Protein AF-A0AAJ6XN32-F1 (afdb_monomer_lite)

Sequence (178 aa):
MKPRNLCEAGAIATFSGTTRDTFEGKTVVELRYEAYVPMAIRQMKSVCSSARSSWDIHSIAVVHRLGTVPVGEMSVFIAVSAVHRADALDACKFLIDELKASVPIWKKEVYSNGEVWKENSEFMDRKLELGKTNGSCCRRNVKVETHGTKSCCGAKVKVADGAAAEISTSDAGTEETI

Radius of gyration: 19.19 Å; chains: 1; bounding box: 46×55×49 Å

Organism: Populus euphratica (NCBI:txid75702)

InterPro domains:
  IPR003448 Molybdopterin biosynthesis MoaE [PF02391] (8-101)
  IPR003448 Molybdopterin biosynthesis MoaE [cd00756] (8-118)
  IPR028888 Molybdopterin synthase catalytic subunit, eukaryotes [MF_03052] (1-126)
  IPR036563 Molybdopterin biosynthesis MoaE subunit superfamily [G3DSA:3.90.1170.40] (4-120)
  IPR036563 Molybdopterin biosynthesis MoaE subunit superfamily [SSF54690] (8-123)

Structure (mmCIF, N/CA/C/O backbone):
data_AF-A0AAJ6XN32-F1
#
_entry.id   AF-A0AAJ6XN32-F1
#
loop_
_atom_site.group_PDB
_atom_site.id
_atom_site.type_symbol
_atom_site.label_atom_id
_atom_site.label_alt_id
_atom_site.label_comp_id
_atom_site.label_asym_id
_atom_site.label_entity_id
_atom_site.label_seq_id
_atom_site.pdbx_PDB_ins_code
_atom_site.Cartn_x
_atom_site.Cartn_y
_atom_site.Cartn_z
_atom_site.occupancy
_atom_site.B_iso_or_equiv
_atom_site.auth_seq_id
_atom_site.auth_comp_id
_atom_site.auth_asym_id
_atom_site.auth_atom_id
_atom_site.pdbx_PDB_model_num
ATOM 1 N N . MET A 1 1 ? -7.915 -11.307 -22.415 1.00 44.50 1 MET A N 1
ATOM 2 C CA . MET A 1 1 ? -6.752 -10.871 -21.608 1.00 44.50 1 MET A CA 1
ATOM 3 C C . MET A 1 1 ? -5.555 -11.693 -22.088 1.00 44.50 1 MET A C 1
ATOM 5 O O . MET A 1 1 ? -5.671 -12.909 -22.076 1.00 44.50 1 MET A O 1
ATOM 9 N N . LYS A 1 2 ? -4.491 -11.089 -22.647 1.00 44.44 2 LYS A N 1
ATOM 10 C CA . LYS A 1 2 ? -3.322 -11.855 -23.146 1.00 44.44 2 LYS A CA 1
ATOM 11 C C . LYS A 1 2 ? -2.578 -12.504 -21.962 1.00 44.44 2 LYS A C 1
ATOM 13 O O . LYS A 1 2 ? -2.461 -11.837 -20.931 1.00 44.44 2 LYS A O 1
ATOM 18 N N . PRO A 1 3 ? -2.071 -13.746 -22.088 1.00 48.59 3 PRO A N 1
ATOM 19 C CA . PRO A 1 3 ? -1.221 -14.340 -21.061 1.00 48.59 3 PRO A CA 1
ATOM 20 C C . PRO A 1 3 ? 0.036 -13.478 -20.901 1.00 48.59 3 PRO A C 1
ATOM 22 O O . PRO A 1 3 ? 0.687 -13.125 -21.884 1.00 48.59 3 PRO A O 1
ATOM 25 N N . ARG A 1 4 ? 0.337 -13.067 -19.666 1.00 57.28 4 ARG A N 1
ATOM 26 C CA . ARG A 1 4 ? 1.565 -12.327 -19.357 1.00 57.28 4 ARG A CA 1
ATOM 27 C C . ARG A 1 4 ? 2.695 -13.350 -19.274 1.00 57.28 4 ARG A C 1
ATOM 29 O O . ARG A 1 4 ? 2.687 -14.175 -18.366 1.00 57.28 4 ARG A O 1
ATOM 36 N N . ASN A 1 5 ? 3.618 -13.323 -20.235 1.00 54.78 5 ASN A N 1
ATOM 37 C CA . ASN A 1 5 ? 4.800 -14.184 -20.242 1.00 54.78 5 ASN A CA 1
ATOM 38 C C . ASN A 1 5 ? 5.704 -13.820 -19.056 1.00 54.78 5 ASN A C 1
ATOM 40 O O . ASN A 1 5 ? 6.536 -12.926 -19.145 1.00 54.78 5 ASN A O 1
ATOM 44 N N . LEU A 1 6 ? 5.535 -14.520 -17.933 1.00 58.69 6 LEU A N 1
ATOM 45 C CA . LEU A 1 6 ? 6.408 -14.420 -16.755 1.00 58.69 6 LEU A CA 1
ATOM 46 C C . LEU A 1 6 ? 7.842 -14.897 -17.045 1.00 58.69 6 LEU A C 1
ATOM 48 O O . LEU A 1 6 ? 8.742 -14.617 -16.265 1.00 58.69 6 LEU A O 1
ATOM 52 N N . CYS A 1 7 ? 8.057 -15.587 -18.170 1.00 62.00 7 CYS A N 1
ATOM 53 C CA . CYS A 1 7 ? 9.332 -16.171 -18.587 1.00 62.00 7 CYS A CA 1
ATOM 54 C C . CYS A 1 7 ? 10.457 -15.141 -18.809 1.00 62.00 7 CYS A C 1
ATOM 56 O O . CYS A 1 7 ? 11.617 -15.531 -18.868 1.00 62.00 7 CYS A O 1
ATOM 58 N N . GLU A 1 8 ? 10.125 -13.854 -18.936 1.00 79.25 8 GLU A N 1
ATOM 59 C CA . GLU A 1 8 ? 11.089 -12.756 -19.112 1.00 79.25 8 GLU A CA 1
ATOM 60 C C . GLU A 1 8 ? 11.472 -12.077 -17.780 1.00 79.25 8 GLU A C 1
ATOM 62 O O . GLU A 1 8 ? 12.494 -11.396 -17.699 1.00 79.25 8 GLU A O 1
ATOM 67 N N . ALA A 1 9 ? 10.704 -12.299 -16.705 1.00 83.38 9 ALA A N 1
ATOM 68 C CA . ALA A 1 9 ? 10.978 -11.708 -15.400 1.00 83.38 9 ALA A CA 1
ATOM 69 C C . ALA A 1 9 ? 11.995 -12.553 -14.613 1.00 83.38 9 ALA A C 1
ATOM 71 O O . ALA A 1 9 ? 11.679 -13.632 -14.114 1.00 83.38 9 ALA A O 1
ATOM 72 N N . GLY A 1 10 ? 13.220 -12.042 -14.467 1.00 89.56 10 GLY A N 1
ATOM 73 C CA . GLY A 1 10 ? 14.293 -12.673 -13.692 1.00 89.56 10 GLY A CA 1
ATOM 74 C C . GLY A 1 10 ? 14.249 -12.388 -12.187 1.00 89.56 10 GLY A C 1
ATOM 75 O O . GLY A 1 10 ? 15.036 -12.962 -11.433 1.00 89.56 10 GLY A O 1
ATOM 76 N N . ALA A 1 11 ? 13.362 -11.500 -11.730 1.00 93.25 11 ALA A N 1
ATOM 77 C CA . ALA A 1 11 ? 13.214 -11.155 -10.323 1.00 93.25 11 ALA A CA 1
ATOM 78 C C . ALA A 1 11 ? 11.765 -10.836 -9.945 1.00 93.25 11 ALA A C 1
ATOM 80 O O . ALA A 1 11 ? 11.032 -10.196 -10.702 1.00 93.25 11 ALA A O 1
ATOM 81 N N . ILE A 1 12 ? 11.385 -11.234 -8.729 1.00 95.88 12 ILE A N 1
ATOM 82 C CA . ILE A 1 12 ? 10.127 -10.855 -8.086 1.00 95.88 12 ILE A CA 1
ATOM 83 C C . ILE A 1 12 ? 10.454 -10.301 -6.700 1.00 95.88 12 ILE A C 1
ATOM 85 O O . ILE A 1 12 ? 11.171 -10.939 -5.931 1.00 95.88 12 ILE A O 1
ATOM 89 N N . ALA A 1 13 ? 9.927 -9.122 -6.391 1.00 97.31 13 ALA A N 1
ATOM 90 C CA . ALA A 1 13 ? 9.964 -8.531 -5.062 1.00 97.31 13 ALA A CA 1
ATOM 91 C C . ALA A 1 13 ? 8.541 -8.442 -4.516 1.00 97.31 13 ALA A C 1
ATOM 93 O O . ALA A 1 13 ? 7.621 -8.036 -5.230 1.00 97.31 13 ALA A O 1
ATOM 94 N N . THR A 1 14 ? 8.367 -8.823 -3.254 1.00 97.69 14 THR A N 1
ATOM 95 C CA . THR A 1 14 ? 7.073 -8.778 -2.576 1.00 97.69 14 THR A CA 1
ATOM 96 C C . THR A 1 14 ? 7.170 -8.015 -1.268 1.00 97.69 14 THR A C 1
ATOM 98 O O . THR A 1 14 ? 8.138 -8.177 -0.526 1.00 97.69 14 THR A O 1
ATOM 101 N N . PHE A 1 15 ? 6.130 -7.253 -0.956 1.00 98.06 15 PHE A N 1
ATOM 102 C CA . PHE A 1 15 ? 5.935 -6.617 0.337 1.00 98.06 15 PHE A CA 1
ATOM 103 C C . PHE A 1 15 ? 4.614 -7.086 0.943 1.00 98.06 15 PHE A C 1
ATOM 105 O O . PHE A 1 15 ? 3.587 -7.110 0.266 1.00 98.06 15 PHE A O 1
ATOM 112 N N . SER A 1 16 ? 4.656 -7.428 2.227 1.00 97.31 16 SER A N 1
ATOM 113 C CA . SER A 1 16 ? 3.502 -7.815 3.030 1.00 97.31 16 SER A CA 1
ATOM 114 C C . SER A 1 16 ? 3.453 -6.943 4.279 1.00 97.31 16 SER A C 1
ATOM 116 O O . SER A 1 16 ? 4.384 -6.961 5.086 1.00 97.31 16 SER A O 1
ATOM 118 N N . GLY A 1 17 ? 2.378 -6.173 4.433 1.00 95.88 17 GLY A N 1
ATOM 119 C CA . GLY A 1 17 ? 2.110 -5.410 5.646 1.00 95.88 17 GLY A CA 1
ATOM 120 C C . GLY A 1 17 ? 1.239 -6.223 6.593 1.00 95.88 17 GLY A C 1
ATOM 121 O O . GLY A 1 17 ? 0.037 -6.322 6.373 1.00 95.88 17 GLY A O 1
ATOM 122 N N . THR A 1 18 ? 1.838 -6.790 7.636 1.00 95.19 18 THR A N 1
ATOM 123 C CA . THR A 1 18 ? 1.131 -7.592 8.645 1.00 95.19 18 THR A CA 1
ATOM 124 C C . THR A 1 18 ? 0.751 -6.750 9.861 1.00 95.19 18 THR A C 1
ATOM 126 O O . THR A 1 18 ? 1.551 -5.943 10.349 1.00 95.19 18 THR A O 1
ATOM 129 N N . THR A 1 19 ? -0.461 -6.951 10.376 1.00 93.38 19 THR A N 1
ATOM 130 C CA . THR A 1 19 ? -0.930 -6.316 11.610 1.00 93.38 19 THR A CA 1
ATOM 131 C C . THR A 1 19 ? -0.128 -6.819 12.805 1.00 93.38 19 THR A C 1
ATOM 133 O O . THR A 1 19 ? -0.047 -8.021 13.057 1.00 93.38 19 THR A O 1
ATOM 136 N N . ARG A 1 20 ? 0.444 -5.888 13.570 1.00 92.62 20 ARG A N 1
ATOM 137 C CA . ARG A 1 20 ? 1.190 -6.181 14.800 1.00 92.62 20 ARG A CA 1
ATOM 138 C C . ARG A 1 20 ? 0.279 -6.081 16.019 1.00 92.62 20 ARG A C 1
ATOM 140 O O . ARG A 1 20 ? -0.677 -5.314 16.017 1.00 92.62 20 ARG A O 1
ATOM 147 N N . ASP A 1 21 ? 0.632 -6.815 17.064 1.00 90.44 21 ASP A N 1
ATOM 148 C CA . ASP A 1 21 ? -0.069 -6.861 18.353 1.00 90.44 21 ASP A CA 1
ATOM 149 C C . ASP A 1 21 ? 0.183 -5.635 19.248 1.00 90.44 21 ASP A C 1
ATOM 151 O O . ASP A 1 21 ? -0.457 -5.468 20.285 1.00 90.44 21 ASP A O 1
ATOM 155 N N . THR A 1 22 ? 1.127 -4.771 18.870 1.00 88.44 22 THR A N 1
ATOM 156 C CA . THR A 1 22 ? 1.619 -3.681 19.713 1.00 88.44 22 THR A CA 1
ATOM 157 C C . THR A 1 22 ? 1.826 -2.387 18.930 1.00 88.44 22 THR A C 1
ATOM 159 O O . THR A 1 22 ? 2.479 -2.347 17.880 1.00 88.44 22 THR A O 1
ATOM 162 N N . PHE A 1 23 ? 1.310 -1.287 19.483 1.00 85.75 23 PHE A N 1
ATOM 163 C CA . PHE A 1 23 ? 1.521 0.066 18.971 1.00 85.75 23 PHE A CA 1
ATOM 164 C C . PHE A 1 23 ? 1.659 1.060 20.132 1.00 85.75 23 PHE A C 1
ATOM 166 O O . PHE A 1 23 ? 0.807 1.094 21.013 1.00 85.75 23 PHE A O 1
ATOM 173 N N . GLU A 1 24 ? 2.751 1.837 20.171 1.00 84.31 24 GLU A N 1
ATOM 174 C CA . GLU A 1 24 ? 3.034 2.829 21.237 1.00 84.31 24 GLU A CA 1
ATOM 175 C C . GLU A 1 24 ? 2.864 2.278 22.675 1.00 84.31 24 GLU A C 1
ATOM 177 O O . GLU A 1 24 ? 2.402 2.969 23.580 1.00 84.31 24 GLU A O 1
ATOM 182 N N . GLY A 1 25 ? 3.218 1.004 22.891 1.00 83.38 25 GLY A N 1
ATOM 183 C CA . GLY A 1 25 ? 3.108 0.334 24.195 1.00 83.38 25 GLY A CA 1
ATOM 184 C C . GLY A 1 25 ? 1.702 -0.159 24.562 1.00 83.38 25 GLY A C 1
ATOM 185 O O . GLY A 1 25 ? 1.515 -0.677 25.660 1.00 83.38 25 GLY A O 1
ATOM 186 N N . LYS A 1 26 ? 0.718 -0.032 23.665 1.00 85.75 26 LYS A N 1
ATOM 187 C CA . LYS A 1 26 ? -0.646 -0.549 23.835 1.00 85.75 26 LYS A CA 1
ATOM 188 C C . LYS A 1 26 ? -0.851 -1.834 23.034 1.00 85.75 26 LYS A C 1
ATOM 190 O O . LYS A 1 26 ? -0.335 -1.961 21.922 1.00 85.75 26 LYS A O 1
ATOM 195 N N . THR A 1 27 ? -1.638 -2.756 23.585 1.00 89.94 27 THR A N 1
ATOM 196 C CA . THR A 1 27 ? -2.019 -4.014 22.926 1.00 89.94 27 THR A CA 1
ATOM 197 C C . THR A 1 27 ? -3.153 -3.781 21.935 1.00 89.94 27 THR A C 1
ATOM 199 O O . THR A 1 27 ? -4.266 -3.430 22.332 1.00 89.94 27 THR A O 1
ATOM 202 N N . VAL A 1 28 ? -2.862 -3.982 20.653 1.00 90.75 28 VAL A N 1
ATOM 203 C CA . VAL A 1 28 ? -3.820 -3.893 19.547 1.00 90.75 28 VAL A CA 1
ATOM 204 C C . VAL A 1 28 ? -4.514 -5.244 19.396 1.00 90.75 28 VAL A C 1
ATOM 206 O O . VAL A 1 28 ? -3.858 -6.281 19.414 1.00 90.75 28 VAL A O 1
ATOM 209 N N . VAL A 1 29 ? -5.838 -5.231 19.256 1.00 91.31 29 VAL A N 1
ATOM 210 C CA . VAL A 1 29 ? -6.658 -6.435 19.041 1.00 91.31 29 VAL A CA 1
ATOM 211 C C . VAL A 1 29 ? -6.871 -6.677 17.548 1.00 91.31 29 VAL A C 1
ATOM 213 O O . VAL A 1 29 ? -6.721 -7.795 17.063 1.00 91.31 29 VAL A O 1
ATOM 216 N N . GLU A 1 30 ? -7.198 -5.616 16.813 1.00 92.12 30 GLU A N 1
ATOM 217 C CA . GLU A 1 30 ? -7.429 -5.648 15.370 1.00 92.12 30 GLU A CA 1
ATOM 218 C C . GLU A 1 30 ? -7.201 -4.261 14.758 1.00 92.12 30 GLU A C 1
ATOM 220 O O . GLU A 1 30 ? -7.232 -3.232 15.446 1.00 92.12 30 GLU A O 1
ATOM 225 N N . LEU A 1 31 ? -6.999 -4.232 13.442 1.00 95.12 31 LEU A N 1
ATOM 226 C CA . LEU A 1 31 ? -7.071 -3.011 12.646 1.00 95.12 31 LEU A CA 1
ATOM 227 C C . LEU A 1 31 ? -8.348 -3.026 11.819 1.00 95.12 31 LEU A C 1
ATOM 229 O O . LEU A 1 31 ? -8.731 -4.064 11.289 1.00 95.12 31 LEU A O 1
ATOM 233 N N . ARG A 1 32 ? -8.988 -1.868 11.663 1.00 95.19 32 ARG A N 1
ATOM 234 C CA . ARG A 1 32 ? -10.083 -1.691 10.706 1.00 95.19 32 ARG A CA 1
ATOM 235 C C . ARG A 1 32 ? -9.686 -0.711 9.626 1.00 95.19 32 ARG A C 1
ATOM 237 O O . ARG A 1 32 ? -9.170 0.363 9.931 1.00 95.19 32 ARG A O 1
ATOM 244 N N . TYR A 1 33 ? -9.937 -1.081 8.380 1.00 96.25 33 TYR A N 1
ATOM 245 C CA . TYR A 1 33 ? -9.611 -0.273 7.218 1.00 96.25 33 TYR A CA 1
ATOM 246 C C . TYR A 1 33 ? -10.873 0.163 6.491 1.00 96.25 33 TYR A C 1
ATOM 248 O O . TYR A 1 33 ? -11.716 -0.655 6.132 1.00 96.25 33 TYR A O 1
ATOM 256 N N . GLU A 1 34 ? -10.972 1.459 6.230 1.00 94.75 34 GLU A N 1
ATOM 257 C CA . GLU A 1 34 ? -12.038 2.043 5.425 1.00 94.75 34 GLU A CA 1
ATOM 258 C C . GLU A 1 34 ? -11.427 2.827 4.269 1.00 94.75 34 GLU A C 1
ATOM 260 O O . GLU A 1 34 ? -10.348 3.410 4.393 1.00 94.75 34 GLU A O 1
ATOM 265 N N . ALA A 1 35 ? -12.108 2.845 3.126 1.00 94.50 35 ALA A N 1
ATOM 266 C CA . ALA A 1 35 ? -11.628 3.554 1.951 1.00 94.50 35 ALA A CA 1
ATOM 267 C C . ALA A 1 35 ? -12.778 4.091 1.109 1.00 94.50 35 ALA A C 1
ATOM 269 O O . ALA A 1 35 ? -13.827 3.461 0.964 1.00 94.50 35 ALA A O 1
ATOM 270 N N . TYR A 1 36 ? -12.532 5.220 0.444 1.00 92.50 36 TYR A N 1
ATOM 271 C CA . TYR A 1 36 ? -13.382 5.635 -0.664 1.00 92.50 36 TYR A CA 1
ATOM 2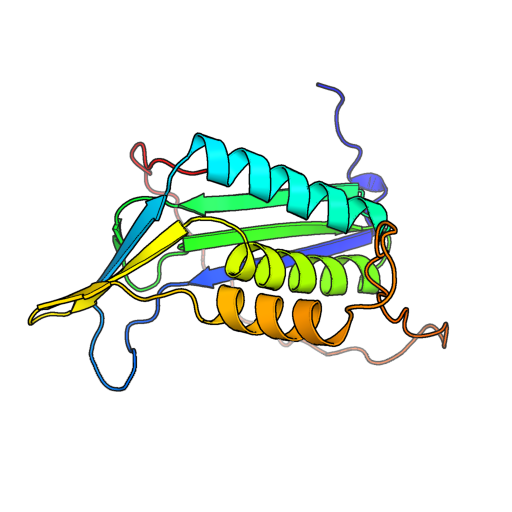72 C C . TYR A 1 36 ? -12.973 4.863 -1.925 1.00 92.50 36 TYR A C 1
ATOM 274 O O . TYR A 1 36 ? -12.148 5.323 -2.722 1.00 92.50 36 TYR A O 1
ATOM 282 N N . VAL A 1 37 ? -13.541 3.663 -2.079 1.00 93.31 37 VAL A N 1
ATOM 283 C CA . VAL A 1 37 ? -13.108 2.625 -3.033 1.00 93.31 37 VAL A CA 1
ATOM 284 C C . VAL A 1 37 ? -12.860 3.138 -4.463 1.00 93.31 37 VAL A C 1
ATOM 286 O O . VAL A 1 37 ? -11.768 2.901 -4.988 1.00 93.31 37 VAL A O 1
ATOM 289 N N . PRO A 1 38 ? -13.769 3.898 -5.112 1.00 94.12 38 PRO A N 1
ATOM 290 C CA . PRO A 1 38 ? -13.537 4.369 -6.480 1.00 94.12 38 PRO A CA 1
ATOM 291 C C . PRO A 1 38 ? -12.298 5.267 -6.612 1.00 94.12 38 PRO A C 1
ATOM 293 O O . PRO A 1 38 ? -11.565 5.189 -7.603 1.00 94.12 38 PRO A O 1
ATOM 296 N N . MET A 1 39 ? -12.043 6.116 -5.610 1.00 93.56 39 MET A N 1
ATOM 297 C CA . MET A 1 39 ? -10.875 6.996 -5.596 1.00 93.56 39 MET A CA 1
ATOM 298 C C . MET A 1 39 ? -9.599 6.226 -5.260 1.00 93.56 39 MET A C 1
ATOM 300 O O . MET A 1 39 ? -8.579 6.460 -5.911 1.00 93.56 39 MET A O 1
ATOM 304 N N . ALA A 1 40 ? -9.670 5.280 -4.319 1.00 94.00 40 ALA A N 1
ATOM 305 C CA . ALA A 1 40 ? -8.551 4.414 -3.963 1.00 94.00 40 ALA A CA 1
ATOM 306 C C . ALA A 1 40 ? -8.046 3.628 -5.183 1.00 94.00 40 ALA A C 1
ATOM 308 O O . ALA A 1 40 ? -6.876 3.743 -5.545 1.00 94.00 40 ALA A O 1
ATOM 309 N N . ILE A 1 41 ? -8.945 2.962 -5.918 1.00 95.19 41 ILE A N 1
ATOM 310 C CA . ILE A 1 41 ? -8.603 2.223 -7.146 1.00 95.19 41 ILE A CA 1
ATOM 311 C C . ILE A 1 41 ? -7.966 3.147 -8.192 1.00 95.19 41 ILE A C 1
ATOM 313 O O . ILE A 1 41 ? -6.980 2.785 -8.841 1.00 95.19 41 ILE A O 1
ATOM 317 N N . ARG A 1 42 ? -8.516 4.355 -8.387 1.00 94.56 42 ARG A N 1
ATOM 318 C CA . ARG A 1 42 ? -7.970 5.322 -9.354 1.00 94.56 42 ARG A CA 1
ATOM 319 C C . ARG A 1 42 ? -6.544 5.730 -8.990 1.00 94.56 42 ARG A C 1
ATOM 321 O O . ARG A 1 42 ? -5.692 5.812 -9.875 1.00 94.56 42 ARG A O 1
ATOM 328 N N . GLN A 1 43 ? -6.281 5.984 -7.714 1.00 94.81 43 GLN A N 1
ATOM 329 C CA . GLN A 1 43 ? -4.958 6.393 -7.261 1.00 94.81 43 GLN A CA 1
ATOM 330 C C . GLN A 1 43 ? -3.960 5.235 -7.244 1.00 94.81 43 GLN A C 1
ATOM 332 O O . GLN A 1 43 ? -2.856 5.418 -7.745 1.00 94.81 43 GLN A O 1
ATOM 337 N N . MET A 1 44 ? -4.353 4.030 -6.823 1.00 94.94 44 MET A N 1
ATOM 338 C CA . MET A 1 44 ? -3.512 2.829 -6.931 1.00 94.94 44 MET A CA 1
ATOM 339 C C . MET A 1 44 ? -3.079 2.578 -8.381 1.00 94.94 44 MET A C 1
ATOM 341 O O . MET A 1 44 ? -1.901 2.338 -8.649 1.00 94.94 44 MET A O 1
ATOM 345 N N . LYS A 1 45 ? -4.000 2.723 -9.347 1.00 95.81 45 LYS A N 1
ATOM 346 C CA . LYS A 1 45 ? -3.673 2.656 -10.783 1.00 95.81 45 LYS A CA 1
ATOM 347 C C . LYS A 1 45 ? -2.688 3.745 -11.209 1.00 95.81 45 LYS A C 1
ATOM 349 O O . LYS A 1 45 ? -1.783 3.467 -11.997 1.00 95.81 45 LYS A O 1
ATOM 354 N N . SER A 1 46 ? -2.850 4.966 -10.701 1.00 95.38 46 SER A N 1
ATOM 355 C CA . SER A 1 46 ? -1.925 6.071 -10.974 1.00 95.38 46 SER A CA 1
ATOM 356 C C . SER A 1 46 ? -0.523 5.774 -10.440 1.00 95.38 46 SER A C 1
ATOM 358 O O . SER A 1 46 ? 0.444 5.924 -11.177 1.00 95.38 46 SER A O 1
ATOM 360 N N . VAL A 1 47 ? -0.414 5.291 -9.201 1.00 95.19 47 VAL A N 1
ATOM 361 C CA . VAL A 1 47 ? 0.856 4.914 -8.561 1.00 95.19 47 VAL A CA 1
ATOM 362 C C . VAL A 1 47 ? 1.540 3.777 -9.329 1.00 95.19 47 VAL A C 1
ATOM 364 O O . VAL A 1 47 ? 2.719 3.878 -9.667 1.00 95.19 47 VAL A O 1
ATOM 367 N N . CYS A 1 48 ? 0.786 2.747 -9.728 1.00 95.25 48 CYS A N 1
ATOM 368 C CA . CYS A 1 48 ? 1.298 1.673 -10.585 1.00 95.25 48 CYS A CA 1
ATOM 369 C C . CYS A 1 48 ? 1.789 2.187 -11.946 1.00 95.25 48 CYS A C 1
ATOM 371 O O . CYS A 1 48 ? 2.777 1.684 -12.479 1.00 95.25 48 CYS A O 1
ATOM 373 N N . SER A 1 49 ? 1.104 3.176 -12.525 1.00 95.25 49 SER A N 1
ATOM 374 C CA . SER A 1 49 ? 1.502 3.779 -13.803 1.00 95.25 49 SER A CA 1
ATOM 375 C C . SER A 1 49 ? 2.795 4.587 -13.665 1.00 95.25 49 SER A C 1
ATOM 377 O O . SER A 1 49 ? 3.662 4.499 -14.534 1.00 95.25 49 SER A O 1
ATOM 379 N N . SER A 1 50 ? 2.959 5.315 -12.556 1.00 94.44 50 SER A N 1
ATOM 380 C CA . SER A 1 50 ? 4.208 6.009 -12.228 1.00 94.44 50 SER A CA 1
ATOM 381 C C . SER A 1 50 ? 5.366 5.025 -12.084 1.00 94.44 50 SER A C 1
ATOM 383 O O . SER A 1 50 ? 6.399 5.223 -12.713 1.00 94.44 50 SER A O 1
ATOM 385 N N . ALA A 1 51 ? 5.172 3.915 -11.362 1.00 94.69 51 ALA A N 1
ATOM 386 C CA . ALA A 1 51 ? 6.199 2.883 -11.225 1.00 94.69 51 ALA A CA 1
ATOM 387 C C . ALA A 1 51 ? 6.617 2.303 -12.588 1.00 94.69 51 ALA A C 1
ATOM 389 O O . ALA A 1 51 ? 7.799 2.245 -12.911 1.00 94.69 51 ALA A O 1
ATOM 390 N N . ARG A 1 52 ? 5.652 1.969 -13.452 1.00 94.44 52 ARG A N 1
ATOM 391 C CA . ARG A 1 52 ? 5.940 1.483 -14.816 1.00 94.44 52 ARG A CA 1
ATOM 392 C C . ARG A 1 52 ? 6.663 2.494 -15.703 1.00 94.44 52 ARG A C 1
ATOM 394 O O . ARG A 1 52 ? 7.255 2.098 -16.696 1.00 94.44 52 ARG A O 1
ATOM 401 N N . SER A 1 53 ? 6.572 3.783 -15.388 1.00 94.12 53 SER A N 1
ATOM 402 C CA . SER A 1 53 ? 7.263 4.836 -16.139 1.00 94.12 53 SER A CA 1
ATOM 403 C C . SER A 1 53 ? 8.703 5.045 -15.662 1.00 94.12 53 SER A C 1
ATOM 405 O O . SER A 1 53 ? 9.491 5.663 -16.373 1.00 94.12 53 SER A O 1
ATOM 407 N N . SER A 1 54 ? 9.034 4.561 -14.464 1.00 93.75 54 SER A N 1
ATOM 408 C CA . SER A 1 54 ? 10.323 4.777 -13.805 1.00 93.75 54 SER A CA 1
ATOM 409 C C . SER A 1 54 ? 11.235 3.548 -13.824 1.00 93.75 54 SER A C 1
ATOM 411 O O . SER A 1 54 ? 12.449 3.722 -13.803 1.00 93.75 54 SER A O 1
ATOM 413 N N . TRP A 1 55 ? 10.676 2.335 -13.894 1.00 95.12 55 TRP A N 1
ATOM 414 C CA . TRP A 1 55 ? 11.422 1.071 -13.870 1.00 95.12 55 TRP A CA 1
ATOM 415 C C . TRP A 1 55 ? 10.932 0.094 -14.944 1.00 95.12 55 TRP A C 1
ATOM 417 O O . TRP A 1 55 ? 9.763 0.130 -15.342 1.00 95.12 55 TRP A O 1
ATOM 427 N N . ASP A 1 56 ? 11.805 -0.827 -15.361 1.00 90.69 56 ASP A N 1
ATOM 428 C CA . ASP A 1 56 ? 11.474 -1.886 -16.322 1.00 90.69 56 ASP A CA 1
ATOM 429 C C . ASP A 1 56 ? 10.711 -3.042 -15.648 1.00 90.69 56 ASP A C 1
ATOM 431 O O . ASP A 1 56 ? 11.267 -4.052 -15.209 1.00 90.69 56 ASP A O 1
ATOM 435 N N . ILE A 1 57 ? 9.401 -2.844 -15.492 1.00 92.56 57 ILE A N 1
ATOM 436 C CA . ILE A 1 57 ? 8.513 -3.746 -14.757 1.00 92.56 57 ILE A CA 1
ATOM 437 C C . ILE A 1 57 ? 7.615 -4.529 -15.718 1.00 92.56 57 ILE A C 1
ATOM 439 O O . ILE A 1 57 ? 6.759 -3.959 -16.403 1.00 92.56 57 ILE A O 1
ATOM 443 N N . HIS A 1 58 ? 7.669 -5.859 -15.642 1.00 92.31 58 HIS A N 1
ATOM 444 C CA . HIS A 1 58 ? 6.736 -6.734 -16.350 1.00 92.31 58 HIS A CA 1
ATOM 445 C C . HIS A 1 58 ? 5.330 -6.647 -15.745 1.00 92.31 58 HIS A C 1
ATOM 447 O O . HIS A 1 58 ? 4.363 -6.209 -16.383 1.00 92.31 58 HIS A O 1
ATOM 453 N N . SER A 1 59 ? 5.190 -7.041 -14.478 1.00 93.50 59 SER A N 1
ATOM 454 C CA . SER A 1 59 ? 3.896 -7.100 -13.790 1.00 93.50 59 SER A CA 1
ATOM 455 C C . SER A 1 59 ? 3.955 -6.506 -12.393 1.00 93.50 59 SER A C 1
ATOM 457 O O . SER A 1 59 ? 4.944 -6.662 -11.684 1.00 93.50 59 SER A O 1
ATOM 459 N N . ILE A 1 60 ? 2.848 -5.866 -12.018 1.00 95.50 60 ILE A N 1
ATOM 460 C CA . ILE A 1 60 ? 2.585 -5.322 -10.688 1.00 95.50 60 ILE A CA 1
ATOM 461 C C . ILE A 1 60 ? 1.246 -5.896 -10.232 1.00 95.50 60 ILE A C 1
ATOM 463 O O . ILE A 1 60 ? 0.287 -5.889 -11.014 1.00 95.50 60 ILE A O 1
ATOM 467 N N . ALA A 1 61 ? 1.191 -6.357 -8.990 1.00 96.19 61 ALA A N 1
ATOM 468 C CA . ALA A 1 61 ? -0.032 -6.597 -8.243 1.00 96.19 61 ALA A CA 1
ATOM 469 C C . ALA A 1 61 ? 0.036 -5.784 -6.947 1.00 96.19 61 ALA A C 1
ATOM 471 O O . ALA A 1 61 ? 1.052 -5.803 -6.258 1.00 96.19 61 ALA A O 1
ATOM 472 N N . VAL A 1 62 ? -1.030 -5.052 -6.648 1.00 96.44 62 VAL A N 1
ATOM 473 C CA . VAL A 1 62 ? -1.203 -4.302 -5.403 1.00 96.44 62 VAL A CA 1
ATOM 474 C C . VAL A 1 62 ? -2.592 -4.642 -4.913 1.00 96.44 62 VAL A C 1
ATOM 476 O O . VAL A 1 62 ? -3.537 -4.564 -5.695 1.00 96.44 62 VAL A O 1
ATOM 479 N N . VAL A 1 63 ? -2.676 -5.047 -3.656 1.00 96.12 63 VAL A N 1
ATOM 480 C CA . VAL A 1 63 ? -3.904 -5.505 -3.027 1.00 96.12 63 VAL A CA 1
ATOM 481 C C . VAL A 1 63 ? -3.961 -4.921 -1.623 1.00 96.12 63 VAL A C 1
ATOM 483 O O . VAL A 1 63 ? -2.961 -4.967 -0.900 1.00 96.12 63 VAL A O 1
ATOM 486 N N . HIS A 1 64 ? -5.108 -4.377 -1.231 1.00 95.75 64 HIS A N 1
ATOM 487 C CA . HIS A 1 64 ? -5.328 -3.904 0.134 1.00 95.75 64 HIS A CA 1
ATOM 488 C C . HIS A 1 64 ? -6.684 -4.383 0.658 1.00 95.75 64 HIS A C 1
ATOM 490 O O . HIS A 1 64 ? -7.712 -4.183 0.015 1.00 95.75 64 HIS A O 1
ATOM 496 N N . ARG A 1 65 ? -6.699 -5.006 1.839 1.00 95.56 65 ARG A N 1
ATOM 497 C CA . ARG A 1 65 ? -7.937 -5.435 2.507 1.00 95.56 65 ARG A CA 1
ATOM 498 C C . ARG A 1 65 ? -8.663 -4.243 3.113 1.00 95.56 65 ARG A C 1
ATOM 500 O O . ARG A 1 65 ? -8.025 -3.326 3.635 1.00 95.56 65 ARG A O 1
ATOM 507 N N . LEU A 1 66 ? -9.985 -4.269 3.059 1.00 94.94 66 LEU A N 1
ATOM 508 C CA . LEU A 1 66 ? -10.857 -3.363 3.797 1.00 94.94 66 LEU A CA 1
ATOM 509 C C . LEU A 1 66 ? -11.594 -4.141 4.892 1.00 94.94 66 LEU A C 1
ATOM 511 O O . LEU A 1 66 ? -11.608 -5.369 4.904 1.00 94.94 66 LEU A O 1
ATOM 515 N N . GLY A 1 67 ? -12.190 -3.419 5.835 1.00 95.06 67 GLY A N 1
ATOM 516 C CA . GLY A 1 67 ? -12.836 -4.012 6.998 1.00 95.06 67 GLY A CA 1
ATOM 517 C C . GLY A 1 67 ? -11.833 -4.440 8.067 1.00 95.06 67 GLY A C 1
ATOM 518 O O . GLY A 1 67 ? -10.796 -3.800 8.255 1.00 95.06 67 GLY A O 1
ATOM 519 N N . THR A 1 68 ? -12.181 -5.482 8.815 1.00 95.38 68 THR A N 1
ATOM 520 C CA . THR A 1 68 ? -11.414 -5.947 9.973 1.00 95.38 68 THR A CA 1
ATOM 521 C C . THR A 1 68 ? -10.245 -6.832 9.556 1.00 95.38 68 THR A C 1
ATOM 523 O O . THR A 1 68 ? -10.419 -7.806 8.834 1.00 95.38 68 THR A O 1
ATOM 526 N N . VAL A 1 69 ? -9.057 -6.528 10.073 1.00 95.88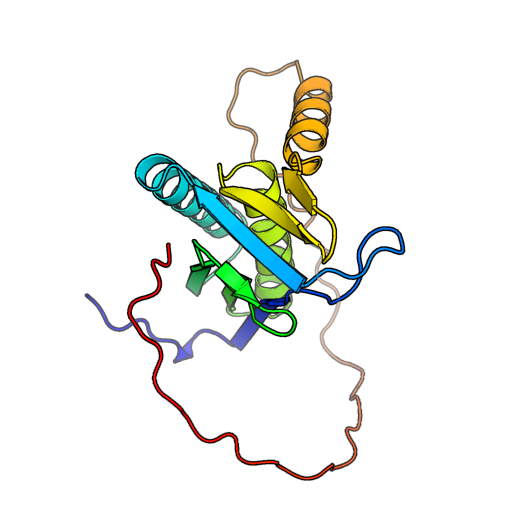 69 VAL A N 1
ATOM 527 C CA . VAL A 1 69 ? -7.832 -7.309 9.896 1.00 95.88 69 VAL A CA 1
ATOM 528 C C . VAL A 1 69 ? -7.280 -7.666 11.282 1.00 95.88 69 VAL A C 1
ATOM 530 O O . VAL A 1 69 ? -6.770 -6.782 11.983 1.00 95.88 69 VAL A O 1
ATOM 533 N N . PRO A 1 70 ? -7.378 -8.942 11.695 1.00 93.88 70 PRO A N 1
ATOM 534 C CA . PRO A 1 70 ? -6.825 -9.422 12.958 1.00 93.88 70 PRO A CA 1
ATOM 535 C C . PRO A 1 70 ? -5.308 -9.222 13.076 1.00 93.88 70 PRO A C 1
ATOM 537 O O . PRO A 1 70 ? -4.593 -9.024 12.093 1.00 93.88 70 PRO A O 1
ATOM 540 N N . VAL A 1 71 ? -4.790 -9.311 14.298 1.00 94.38 71 VAL A N 1
ATOM 541 C CA . VAL A 1 71 ? -3.343 -9.401 14.537 1.00 94.38 71 VAL A CA 1
ATOM 542 C C . VAL A 1 71 ? -2.759 -10.643 13.861 1.00 94.38 71 VAL A C 1
ATOM 544 O O . VAL A 1 71 ? -3.346 -11.718 13.916 1.00 94.38 71 VAL A O 1
ATOM 547 N N . GLY A 1 72 ? -1.588 -10.495 13.235 1.00 93.88 72 GLY A N 1
ATOM 548 C CA . GLY A 1 72 ? -0.919 -11.565 12.487 1.00 93.88 72 GLY A CA 1
ATOM 549 C C . GLY A 1 72 ? -1.372 -11.690 11.031 1.00 93.88 72 GLY A C 1
ATOM 550 O O . GLY A 1 72 ? -0.687 -12.331 10.237 1.00 93.88 72 GLY A O 1
ATOM 551 N N . GLU A 1 73 ? -2.454 -11.012 10.653 1.00 95.00 73 GLU A N 1
ATOM 552 C CA . GLU A 1 73 ? -2.992 -11.031 9.296 1.00 95.00 73 GLU A CA 1
ATOM 553 C C . GLU A 1 73 ? -2.415 -9.913 8.420 1.00 95.00 73 GLU A C 1
ATOM 555 O O . GLU A 1 73 ? -2.031 -8.837 8.891 1.00 95.00 73 GLU A O 1
ATOM 560 N N . MET A 1 74 ? -2.351 -10.169 7.114 1.00 94.88 74 MET A N 1
ATOM 561 C CA . MET A 1 74 ? -1.862 -9.203 6.129 1.00 94.88 74 MET A CA 1
ATOM 562 C C . MET A 1 74 ? -2.960 -8.207 5.771 1.00 94.88 74 MET A C 1
ATOM 564 O O . MET A 1 74 ? -4.043 -8.626 5.373 1.00 94.88 74 MET A O 1
ATOM 568 N N . SER A 1 75 ? -2.677 -6.906 5.851 1.00 95.75 75 SER A N 1
ATOM 569 C CA . SER A 1 75 ? -3.586 -5.840 5.407 1.00 95.75 75 SER A CA 1
ATOM 570 C C . SER A 1 75 ? -3.290 -5.358 3.990 1.00 95.75 75 SER A C 1
ATOM 572 O O . SER A 1 75 ? -4.210 -5.036 3.240 1.00 95.75 75 SER A O 1
ATOM 574 N N . VAL A 1 76 ? -2.016 -5.340 3.598 1.00 96.62 76 VAL A N 1
ATOM 575 C CA . VAL A 1 76 ? -1.571 -4.903 2.271 1.00 96.62 76 VAL A CA 1
ATOM 576 C C . VAL A 1 76 ? -0.557 -5.883 1.700 1.00 96.62 76 VAL A C 1
ATOM 578 O O . VAL A 1 76 ? 0.331 -6.365 2.406 1.00 96.62 76 VAL A O 1
ATOM 581 N N . PHE A 1 77 ? -0.671 -6.147 0.403 1.00 97.81 77 PHE A N 1
ATOM 582 C CA . PHE A 1 77 ? 0.267 -6.973 -0.339 1.00 97.81 77 PHE A CA 1
ATOM 583 C C . PHE A 1 77 ? 0.643 -6.316 -1.663 1.00 97.81 77 PHE A C 1
ATOM 585 O O . PHE A 1 77 ? -0.209 -5.822 -2.404 1.00 97.81 77 PHE A O 1
ATOM 592 N N . ILE A 1 78 ? 1.936 -6.322 -1.969 1.00 97.69 78 ILE A N 1
ATOM 593 C CA . ILE A 1 78 ? 2.486 -5.802 -3.218 1.00 97.69 78 ILE A CA 1
ATOM 594 C C . ILE A 1 78 ? 3.419 -6.854 -3.795 1.00 97.69 78 ILE A C 1
ATOM 596 O O . ILE A 1 78 ? 4.250 -7.403 -3.078 1.00 97.69 78 ILE A O 1
ATOM 600 N N . ALA A 1 79 ? 3.313 -7.102 -5.095 1.00 97.38 79 ALA A N 1
ATOM 601 C CA . ALA A 1 79 ? 4.241 -7.933 -5.842 1.00 97.38 79 ALA A CA 1
ATOM 602 C C . ALA A 1 79 ? 4.655 -7.225 -7.133 1.00 97.38 79 ALA A C 1
ATOM 604 O O . ALA A 1 79 ? 3.809 -6.767 -7.906 1.00 97.38 79 ALA A O 1
ATOM 605 N N . VAL A 1 80 ? 5.960 -7.166 -7.381 1.00 96.75 80 VAL A N 1
ATOM 606 C CA . VAL A 1 80 ? 6.555 -6.570 -8.578 1.00 96.75 80 VAL A CA 1
ATOM 607 C C . VAL A 1 80 ? 7.466 -7.589 -9.235 1.00 96.75 80 VAL A C 1
ATOM 609 O O . VAL A 1 80 ? 8.296 -8.198 -8.570 1.00 96.75 80 VAL A O 1
ATOM 612 N N . SER A 1 81 ? 7.324 -7.757 -10.546 1.00 95.56 81 SER A N 1
ATOM 613 C CA . SER A 1 81 ? 8.183 -8.618 -11.363 1.00 95.56 81 SER A CA 1
ATOM 614 C C . SER A 1 81 ? 8.936 -7.786 -12.394 1.00 95.56 81 SER A C 1
ATOM 616 O O . SER A 1 81 ? 8.327 -6.972 -13.091 1.00 95.56 81 SER A O 1
ATOM 618 N N . ALA A 1 82 ? 10.241 -8.000 -12.498 1.00 94.00 82 ALA A N 1
ATOM 619 C CA . ALA A 1 82 ? 11.137 -7.279 -13.399 1.00 94.00 82 ALA A CA 1
ATOM 620 C C . ALA A 1 82 ? 12.217 -8.221 -13.946 1.00 94.00 82 ALA A C 1
ATOM 622 O O . ALA A 1 82 ? 12.412 -9.325 -13.430 1.00 94.00 82 ALA A O 1
ATOM 623 N N . VAL A 1 83 ? 12.940 -7.784 -14.979 1.00 92.88 83 VAL A N 1
ATOM 624 C CA . VAL A 1 83 ? 14.073 -8.543 -15.539 1.00 92.88 83 VAL A CA 1
ATOM 625 C C . VAL A 1 83 ? 15.196 -8.673 -14.504 1.00 92.88 83 VAL A C 1
ATOM 627 O O . VAL A 1 83 ? 15.808 -9.734 -14.352 1.00 92.88 83 VAL A O 1
ATOM 630 N N . HIS A 1 84 ? 15.450 -7.604 -13.745 1.00 92.25 84 HIS A N 1
ATOM 631 C CA . HIS A 1 84 ? 16.532 -7.527 -12.773 1.00 92.25 84 HIS A CA 1
ATOM 632 C C . HIS A 1 84 ? 16.032 -7.171 -11.371 1.00 92.25 84 HIS A C 1
ATOM 634 O O . HIS A 1 84 ? 15.054 -6.452 -11.181 1.00 92.25 84 HIS A O 1
ATOM 640 N N . ARG A 1 85 ? 16.745 -7.671 -10.353 1.00 95.12 85 ARG A N 1
ATOM 641 C CA . ARG A 1 85 ? 16.362 -7.501 -8.941 1.00 95.12 85 ARG A CA 1
ATOM 642 C C . ARG A 1 85 ? 16.334 -6.048 -8.465 1.00 95.12 85 ARG A C 1
ATOM 644 O O . ARG A 1 85 ? 15.563 -5.754 -7.563 1.00 95.12 85 ARG A O 1
ATOM 651 N N . ALA A 1 86 ? 17.178 -5.179 -9.030 1.00 95.25 86 ALA A N 1
ATOM 652 C CA . ALA A 1 86 ? 17.255 -3.774 -8.627 1.00 95.25 86 ALA A CA 1
ATOM 653 C C . ALA A 1 86 ? 15.916 -3.075 -8.894 1.00 95.25 86 ALA A C 1
ATOM 655 O O . ALA A 1 86 ? 15.288 -2.589 -7.961 1.00 95.25 86 ALA A O 1
ATOM 656 N N . ASP A 1 87 ? 15.417 -3.184 -10.127 1.00 94.94 87 ASP A N 1
ATOM 657 C CA . ASP A 1 87 ? 14.130 -2.613 -10.525 1.00 94.94 87 ASP A CA 1
ATOM 658 C C . ASP A 1 87 ? 12.966 -3.181 -9.709 1.00 94.94 87 ASP A C 1
ATOM 660 O O . ASP A 1 87 ? 12.104 -2.430 -9.264 1.00 94.94 87 ASP A O 1
ATOM 664 N N . ALA A 1 88 ? 12.952 -4.497 -9.457 1.00 95.56 88 ALA A N 1
ATOM 665 C CA . ALA A 1 88 ? 11.897 -5.118 -8.656 1.00 95.56 88 ALA A CA 1
ATOM 666 C C . ALA A 1 88 ? 11.866 -4.576 -7.215 1.00 95.56 88 ALA A C 1
ATOM 668 O O . ALA A 1 88 ? 10.796 -4.230 -6.713 1.00 95.56 88 ALA A O 1
ATOM 669 N N . LEU A 1 89 ? 13.024 -4.501 -6.550 1.00 97.12 89 LEU A N 1
ATOM 670 C CA . LEU A 1 89 ? 13.127 -4.051 -5.159 1.00 97.12 89 LEU A CA 1
ATOM 671 C C . LEU A 1 89 ? 12.824 -2.555 -5.021 1.00 97.12 89 LEU A C 1
ATOM 673 O O . LEU A 1 89 ? 12.022 -2.176 -4.164 1.00 97.12 89 LEU A O 1
ATOM 677 N N . ASP A 1 90 ? 13.408 -1.725 -5.886 1.00 96.69 90 ASP A N 1
ATOM 678 C CA . ASP A 1 90 ? 13.233 -0.272 -5.848 1.00 96.69 90 ASP A CA 1
ATOM 679 C C . ASP A 1 90 ? 11.786 0.118 -6.165 1.00 96.69 90 ASP A C 1
ATOM 681 O O . ASP A 1 90 ? 11.186 0.922 -5.448 1.00 96.69 90 ASP A O 1
ATOM 685 N N . ALA A 1 91 ? 11.177 -0.519 -7.170 1.00 96.69 91 ALA A N 1
ATOM 686 C CA . ALA A 1 91 ? 9.773 -0.302 -7.487 1.00 96.69 91 ALA A CA 1
ATOM 687 C C . ALA A 1 91 ? 8.842 -0.798 -6.372 1.00 96.69 91 ALA A C 1
ATOM 689 O O . ALA A 1 91 ? 7.855 -0.133 -6.066 1.00 96.69 91 ALA A O 1
ATOM 690 N N . CYS A 1 92 ? 9.132 -1.941 -5.740 1.00 97.44 92 CYS A N 1
ATOM 691 C CA . CYS A 1 92 ? 8.315 -2.445 -4.634 1.00 97.44 92 CYS A CA 1
ATOM 692 C C . CYS A 1 92 ? 8.330 -1.481 -3.441 1.00 97.44 92 CYS A C 1
ATOM 694 O O . CYS A 1 92 ? 7.275 -1.209 -2.865 1.00 97.44 92 CYS A O 1
ATOM 696 N N . LYS A 1 93 ? 9.504 -0.931 -3.105 1.00 97.19 93 LYS A N 1
ATOM 697 C CA . LYS A 1 93 ? 9.648 0.102 -2.073 1.00 97.19 93 LYS A CA 1
ATOM 698 C C . LYS A 1 93 ? 8.872 1.369 -2.445 1.00 97.19 93 LYS A C 1
ATOM 700 O O . LYS A 1 93 ? 8.063 1.847 -1.658 1.00 97.19 93 LYS A O 1
ATOM 705 N N . PHE A 1 94 ? 9.057 1.865 -3.667 1.00 96.56 94 PHE A N 1
ATOM 706 C CA . PHE A 1 94 ? 8.329 3.033 -4.159 1.00 96.56 94 PHE A CA 1
ATOM 707 C C . PHE A 1 94 ? 6.808 2.851 -4.073 1.00 96.56 94 PHE A C 1
ATOM 709 O O . PHE A 1 94 ? 6.105 3.756 -3.635 1.00 96.56 94 PHE A O 1
ATOM 716 N N . LEU A 1 95 ? 6.290 1.683 -4.466 1.00 96.94 95 LEU A N 1
ATOM 717 C CA . LEU A 1 95 ? 4.854 1.415 -4.455 1.00 96.94 95 LEU A CA 1
ATOM 718 C C . LEU A 1 95 ? 4.260 1.472 -3.045 1.00 96.94 95 LEU A C 1
ATOM 720 O O . LEU A 1 95 ? 3.182 2.041 -2.898 1.00 96.94 95 LEU A O 1
ATOM 724 N N . ILE A 1 96 ? 4.919 0.903 -2.027 1.00 96.06 96 ILE A N 1
ATOM 725 C CA . ILE A 1 96 ? 4.391 0.963 -0.655 1.00 96.06 96 ILE A CA 1
ATOM 726 C C . ILE A 1 96 ? 4.442 2.388 -0.098 1.00 96.06 96 ILE A C 1
ATOM 728 O O . ILE A 1 96 ? 3.455 2.840 0.483 1.00 96.06 96 ILE A O 1
ATOM 732 N N . ASP A 1 97 ? 5.537 3.112 -0.330 1.00 94.81 97 ASP A N 1
ATOM 733 C CA . ASP A 1 97 ? 5.697 4.490 0.142 1.00 94.81 97 ASP A CA 1
ATOM 734 C C . ASP A 1 97 ? 4.643 5.408 -0.505 1.00 94.81 97 ASP A C 1
ATOM 736 O O . ASP A 1 97 ? 3.946 6.163 0.176 1.00 94.81 97 ASP A O 1
ATOM 740 N N . GLU A 1 98 ? 4.435 5.279 -1.817 1.00 93.94 98 GLU A N 1
ATOM 741 C CA . GLU A 1 98 ? 3.443 6.064 -2.553 1.00 93.94 98 GLU A CA 1
ATOM 742 C C . GLU A 1 98 ? 2.002 5.668 -2.242 1.00 93.94 98 GLU A C 1
ATOM 744 O O . GLU A 1 98 ? 1.134 6.546 -2.180 1.00 93.94 98 GLU A O 1
ATOM 749 N N . LEU A 1 99 ? 1.732 4.373 -2.044 1.00 94.44 99 LEU A N 1
ATOM 750 C CA . LEU A 1 99 ? 0.413 3.890 -1.643 1.00 94.44 99 LEU A CA 1
ATOM 751 C C . LEU A 1 99 ? 0.028 4.517 -0.314 1.00 94.44 99 LEU A C 1
ATOM 753 O O . LEU A 1 99 ? -1.032 5.137 -0.227 1.00 94.44 99 LEU A O 1
ATOM 757 N N . LYS A 1 100 ? 0.919 4.418 0.680 1.00 92.31 100 LYS A N 1
ATOM 758 C CA . LYS A 1 100 ? 0.706 5.040 1.981 1.00 92.31 100 LYS A CA 1
ATOM 759 C C . LYS A 1 100 ? 0.580 6.542 1.822 1.00 92.31 100 LYS A C 1
ATOM 761 O O . LYS A 1 100 ? -0.363 7.084 2.341 1.00 92.31 100 LYS A O 1
ATOM 766 N N . ALA A 1 101 ? 1.405 7.225 1.038 1.00 90.81 101 ALA A N 1
ATOM 767 C CA . ALA A 1 101 ? 1.341 8.684 0.964 1.00 90.81 101 ALA A CA 1
ATOM 768 C C . ALA A 1 101 ? 0.168 9.267 0.147 1.00 90.81 101 ALA A C 1
ATOM 770 O O . ALA A 1 101 ? -0.141 10.441 0.328 1.00 90.81 101 ALA A O 1
ATOM 771 N N . SER A 1 102 ? -0.459 8.530 -0.780 1.00 89.62 102 SER A N 1
ATOM 772 C CA . SER A 1 102 ? -1.507 9.096 -1.656 1.00 89.62 102 SER A CA 1
ATOM 773 C C . SER A 1 102 ? -2.888 8.490 -1.498 1.00 89.62 102 SER A C 1
ATOM 775 O O . SER A 1 102 ? -3.857 9.240 -1.610 1.00 89.62 102 SER A O 1
ATOM 777 N N . VAL A 1 103 ? -2.986 7.178 -1.269 1.00 93.25 103 VAL A N 1
ATOM 778 C CA . VAL A 1 103 ? -4.244 6.440 -1.406 1.00 93.25 103 VAL A CA 1
ATOM 779 C C . VAL A 1 103 ? -5.152 6.698 -0.193 1.00 93.25 103 VAL A C 1
ATOM 781 O O . VAL A 1 103 ? -4.693 6.558 0.939 1.00 93.25 103 VAL A O 1
ATOM 784 N N . PRO A 1 104 ? -6.438 7.068 -0.384 1.00 92.31 104 PRO A N 1
ATOM 785 C CA . PRO A 1 104 ? -7.391 7.372 0.683 1.00 92.31 104 PRO A CA 1
ATOM 786 C C . PRO A 1 104 ? -7.886 6.088 1.356 1.00 92.31 104 PRO A C 1
ATOM 788 O O . PRO A 1 104 ? -9.028 5.665 1.159 1.00 92.31 104 PRO A O 1
ATOM 791 N N . ILE A 1 105 ? -6.999 5.452 2.112 1.00 93.44 105 ILE A N 1
ATOM 792 C CA . ILE A 1 105 ? -7.306 4.319 2.976 1.00 93.44 105 ILE A CA 1
ATOM 793 C C . ILE A 1 105 ? -6.994 4.765 4.399 1.00 93.44 105 ILE A C 1
ATOM 795 O O . ILE A 1 105 ? -5.864 5.137 4.718 1.00 93.44 105 ILE A O 1
ATOM 799 N N . TRP A 1 106 ? -8.009 4.747 5.249 1.00 94.00 106 TRP A N 1
ATOM 800 C CA . TRP A 1 106 ? -7.900 5.127 6.648 1.00 94.00 106 TRP A CA 1
ATOM 801 C C . TRP A 1 106 ? -7.838 3.878 7.507 1.00 94.00 106 TRP A C 1
ATOM 803 O O . TRP A 1 106 ? -8.579 2.923 7.279 1.00 94.00 106 TRP A O 1
ATOM 813 N N . LYS A 1 107 ? -6.956 3.901 8.508 1.00 93.81 107 LYS A N 1
ATOM 814 C CA . LYS A 1 107 ? -6.814 2.815 9.474 1.00 93.81 107 LYS A CA 1
ATOM 815 C C . LYS A 1 107 ? -7.324 3.260 10.840 1.00 93.81 107 LYS A C 1
ATOM 817 O O . LYS A 1 107 ? -7.008 4.354 11.318 1.00 93.81 107 LYS A O 1
ATOM 822 N N . LYS A 1 108 ? -8.065 2.376 11.487 1.00 94.06 108 LYS A N 1
ATOM 823 C CA . LYS A 1 108 ? -8.510 2.497 12.866 1.00 94.06 108 LYS A CA 1
ATOM 824 C C . LYS A 1 108 ? -7.855 1.397 13.680 1.00 94.06 108 LYS A C 1
ATOM 826 O O . LYS A 1 108 ? -7.935 0.226 13.321 1.00 94.06 108 LYS A O 1
ATOM 831 N N . GLU A 1 109 ? -7.204 1.779 14.763 1.00 94.00 109 GLU A N 1
ATOM 832 C CA . GLU A 1 109 ? -6.614 0.844 15.712 1.00 94.00 109 GLU A CA 1
ATOM 833 C C . GLU A 1 109 ? -7.643 0.534 16.794 1.00 94.00 109 GLU A C 1
ATOM 835 O O . GLU A 1 109 ? -8.152 1.452 17.444 1.00 94.00 109 GLU A O 1
ATOM 840 N N . VAL A 1 110 ? -7.958 -0.748 16.969 1.00 92.44 110 VAL A N 1
ATOM 841 C CA . VAL A 1 110 ? -8.876 -1.226 18.004 1.00 92.44 110 VAL A CA 1
ATOM 842 C C . VAL A 1 110 ? -8.055 -1.874 19.112 1.00 92.44 110 VAL A C 1
ATOM 844 O O . VAL A 1 110 ? -7.293 -2.817 18.890 1.00 92.44 110 VAL A O 1
ATOM 847 N N . TYR A 1 111 ? -8.215 -1.349 20.318 1.00 91.62 111 TYR A N 1
ATOM 848 C CA . TYR A 1 111 ? -7.576 -1.796 21.547 1.00 91.62 111 TYR A CA 1
ATOM 849 C C . TYR A 1 111 ? -8.617 -2.457 22.455 1.00 91.62 111 TYR A C 1
ATOM 851 O O . TYR A 1 111 ? -9.823 -2.294 22.272 1.00 91.62 111 TYR A O 1
ATOM 859 N N . SER A 1 112 ? -8.167 -3.150 23.500 1.00 85.62 112 SER A N 1
ATOM 860 C CA . SER A 1 112 ? -9.069 -3.769 24.485 1.00 85.62 112 SER A CA 1
ATOM 861 C C . SER A 1 112 ? -9.951 -2.764 25.241 1.00 85.62 112 SER A C 1
ATOM 863 O O . SER A 1 112 ? -10.994 -3.138 25.770 1.00 85.62 112 SER A O 1
ATOM 865 N N . ASN A 1 113 ? -9.543 -1.495 25.302 1.00 86.88 113 ASN A N 1
ATOM 866 C CA . ASN A 1 113 ? -10.194 -0.442 26.080 1.00 86.88 113 ASN A CA 1
ATOM 867 C C . ASN A 1 113 ? -10.678 0.755 25.242 1.00 86.88 113 ASN A C 1
ATOM 869 O O . ASN A 1 113 ? -11.079 1.767 25.816 1.00 86.88 113 ASN A O 1
ATOM 873 N N . GLY A 1 114 ? -10.626 0.675 23.910 1.00 89.38 114 GLY A N 1
ATOM 874 C CA . GLY A 1 114 ? -11.046 1.773 23.044 1.00 89.38 114 GLY A CA 1
ATOM 875 C C . GLY A 1 114 ? -10.540 1.654 21.614 1.00 89.38 114 GLY A C 1
ATOM 876 O O . GLY A 1 114 ? -9.905 0.679 21.233 1.00 89.38 114 GLY A O 1
ATOM 877 N N . GLU A 1 115 ? -10.812 2.676 20.813 1.00 91.38 115 GLU A N 1
ATOM 878 C CA . GLU A 1 115 ? -10.484 2.699 19.390 1.00 91.38 115 GLU A CA 1
ATOM 879 C C . GLU A 1 115 ? -10.036 4.098 18.959 1.00 91.38 115 GLU A C 1
ATOM 881 O O . GLU A 1 115 ? -10.546 5.106 19.451 1.00 91.38 115 GLU A O 1
ATOM 886 N N . VAL A 1 116 ? -9.057 4.167 18.056 1.00 92.44 116 VAL A N 1
ATOM 887 C CA . VAL A 1 116 ? -8.470 5.435 17.602 1.00 92.44 116 VAL A CA 1
ATOM 888 C C . VAL A 1 116 ? -8.256 5.397 16.094 1.00 92.44 116 VAL A C 1
ATOM 890 O O . VAL A 1 116 ? -7.596 4.501 15.570 1.00 92.44 116 VAL A O 1
ATOM 893 N N . TRP A 1 117 ? -8.784 6.400 15.392 1.00 91.38 117 TRP A N 1
ATOM 894 C CA . TRP A 1 117 ? -8.446 6.643 13.991 1.00 91.38 117 TRP A CA 1
ATOM 895 C C . TRP A 1 117 ? -7.038 7.211 13.888 1.00 91.38 117 TRP A C 1
ATOM 897 O O . TRP A 1 117 ? -6.692 8.162 14.591 1.00 91.38 117 TRP A O 1
ATOM 907 N N . LYS A 1 118 ? -6.224 6.637 13.004 1.00 88.69 118 LYS A N 1
ATOM 908 C CA . LYS A 1 118 ? -4.886 7.152 12.731 1.00 88.69 118 LYS A CA 1
ATOM 909 C C . LYS A 1 118 ? -4.878 7.916 11.425 1.00 88.69 118 LYS A C 1
ATOM 911 O O . LYS A 1 118 ? -5.305 7.423 10.381 1.00 88.69 118 LYS A O 1
ATOM 916 N N . GLU A 1 119 ? -4.328 9.115 11.508 1.00 81.31 119 GLU A N 1
ATOM 917 C CA . GLU A 1 119 ? -3.966 9.887 10.338 1.00 81.31 119 GLU A CA 1
ATOM 918 C C . GLU A 1 119 ? -2.750 9.279 9.646 1.00 81.31 119 GLU A C 1
ATOM 920 O O . GLU A 1 119 ? -1.953 8.531 10.219 1.00 81.31 119 GLU A O 1
ATOM 925 N N . ASN A 1 120 ? -2.638 9.622 8.377 1.00 78.88 120 ASN A N 1
ATOM 926 C CA . ASN A 1 120 ? -1.599 9.157 7.494 1.00 78.88 120 ASN A CA 1
ATOM 927 C C . ASN A 1 120 ? -0.496 10.218 7.426 1.00 78.88 120 ASN A C 1
ATOM 929 O O . ASN A 1 120 ? -0.584 11.169 6.647 1.00 78.88 120 ASN A O 1
ATOM 933 N N . SER A 1 121 ? 0.509 10.087 8.290 1.00 76.06 121 SER A N 1
ATOM 934 C CA . SER A 1 121 ? 1.662 10.997 8.377 1.00 76.06 121 SER A CA 1
ATOM 935 C C . SER A 1 121 ? 2.357 11.196 7.027 1.00 76.06 121 SER A C 1
ATOM 937 O O . SER A 1 121 ? 2.708 12.313 6.650 1.00 76.06 121 SER A O 1
ATOM 939 N N . GLU A 1 122 ? 2.459 10.119 6.257 1.00 77.44 122 GLU A N 1
ATOM 940 C CA . GLU A 1 122 ? 3.167 10.031 4.985 1.00 77.44 122 GLU A CA 1
ATOM 941 C C . GLU A 1 122 ? 2.562 10.951 3.913 1.00 77.44 122 GLU A C 1
ATOM 943 O O . GLU A 1 122 ? 3.266 11.456 3.035 1.00 77.44 122 GLU A O 1
ATOM 948 N N . PHE A 1 123 ? 1.258 11.230 4.001 1.00 73.94 123 PHE A N 1
ATOM 949 C CA . PHE A 1 123 ? 0.594 12.211 3.141 1.00 73.94 123 PHE A CA 1
ATOM 950 C C . PHE A 1 123 ? 1.132 13.634 3.370 1.00 73.94 123 PHE A C 1
ATOM 952 O O . PHE A 1 123 ? 1.314 14.403 2.418 1.00 73.94 123 PHE A O 1
ATOM 959 N N . MET A 1 124 ? 1.404 13.994 4.627 1.00 66.06 124 MET A N 1
ATOM 960 C CA . MET A 1 124 ? 1.900 15.324 4.992 1.00 66.06 124 MET A CA 1
ATOM 961 C C . MET A 1 124 ? 3.367 15.502 4.610 1.00 66.06 124 MET A C 1
ATOM 963 O O . MET A 1 124 ? 3.724 16.536 4.038 1.00 66.06 124 MET A O 1
ATOM 967 N N . ASP A 1 125 ? 4.192 14.481 4.844 1.00 73.19 125 ASP A N 1
ATOM 968 C CA . ASP A 1 125 ? 5.617 14.503 4.503 1.00 73.19 125 ASP A CA 1
ATOM 969 C C . ASP A 1 125 ? 5.822 14.722 3.001 1.00 73.19 125 ASP A C 1
ATOM 971 O O . ASP A 1 125 ? 6.547 15.633 2.586 1.00 73.19 125 ASP A O 1
ATOM 975 N N . ARG A 1 126 ? 5.062 14.004 2.164 1.00 69.56 126 ARG A N 1
ATOM 976 C CA . ARG A 1 126 ? 5.072 14.213 0.710 1.00 69.56 126 ARG A CA 1
ATOM 977 C C . ARG A 1 126 ? 4.690 15.646 0.327 1.00 69.56 126 ARG A C 1
ATOM 979 O O . ARG A 1 126 ? 5.296 16.244 -0.565 1.00 69.56 126 ARG A O 1
ATOM 986 N N . LYS A 1 127 ? 3.672 16.230 0.967 1.00 60.97 127 LYS A N 1
ATOM 987 C CA . LYS A 1 127 ? 3.248 17.609 0.671 1.00 60.97 127 LYS A CA 1
ATOM 988 C C . LYS A 1 127 ? 4.369 18.613 0.965 1.00 60.97 127 LYS A C 1
ATOM 990 O O . LYS A 1 127 ? 4.529 19.576 0.213 1.00 60.97 127 LYS A O 1
ATOM 995 N N . LEU A 1 128 ? 5.167 18.375 2.006 1.00 61.00 128 LEU A N 1
ATOM 996 C CA . LEU A 1 128 ? 6.336 19.192 2.339 1.00 61.00 128 LEU A CA 1
ATOM 997 C C . LEU A 1 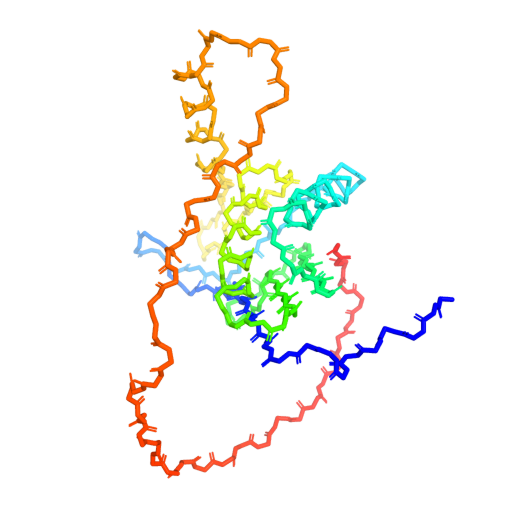128 ? 7.469 19.026 1.315 1.00 61.00 128 LEU A C 1
ATOM 999 O O . LEU A 1 128 ? 8.074 20.020 0.911 1.00 61.00 128 LEU A O 1
ATOM 1003 N N . GLU A 1 129 ? 7.729 17.807 0.840 1.00 60.47 129 GLU A N 1
ATOM 1004 C CA . GLU A 1 129 ? 8.709 17.546 -0.226 1.00 60.47 129 GLU A CA 1
ATOM 1005 C C . GLU A 1 129 ? 8.318 18.214 -1.551 1.00 60.47 129 GLU A C 1
ATOM 1007 O O . GLU A 1 129 ? 9.144 18.850 -2.210 1.00 60.47 129 GLU A O 1
ATOM 1012 N N . LEU A 1 130 ? 7.033 18.162 -1.911 1.00 55.62 130 LEU A N 1
ATOM 1013 C CA . LEU A 1 130 ? 6.496 18.863 -3.077 1.00 55.62 130 LEU A CA 1
ATOM 1014 C C . LEU A 1 130 ? 6.557 20.390 -2.900 1.00 55.62 130 LEU A C 1
ATOM 1016 O O . LEU A 1 130 ? 6.868 21.099 -3.859 1.00 55.62 130 LEU A O 1
ATOM 1020 N N . GLY A 1 131 ? 6.328 20.900 -1.688 1.00 46.62 131 GLY A N 1
ATOM 1021 C CA . GLY A 1 131 ? 6.391 22.330 -1.366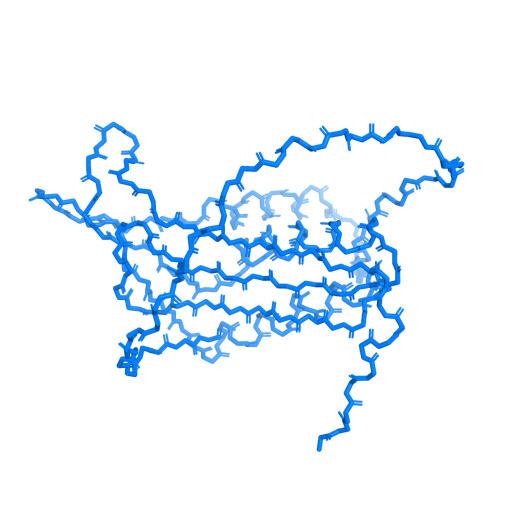 1.00 46.62 131 GLY A CA 1
ATOM 1022 C C . GLY A 1 131 ? 7.789 22.946 -1.492 1.00 46.62 131 GLY A C 1
ATOM 1023 O O . GLY A 1 131 ? 7.908 24.117 -1.849 1.00 46.62 131 GLY A O 1
ATOM 1024 N N . LYS A 1 132 ? 8.856 22.160 -1.295 1.00 48.78 132 LYS A N 1
ATOM 1025 C CA . LYS A 1 132 ? 10.256 22.598 -1.488 1.00 48.78 132 LYS A CA 1
ATOM 1026 C C . LYS A 1 132 ? 10.650 22.783 -2.960 1.00 48.78 132 LYS A C 1
ATOM 1028 O O . LYS A 1 132 ? 11.680 23.376 -3.254 1.00 48.78 132 LYS A O 1
ATOM 1033 N N . THR A 1 133 ? 9.831 22.295 -3.889 1.00 43.12 133 THR A N 1
ATOM 1034 C CA . THR A 1 133 ? 10.113 22.272 -5.338 1.00 43.12 133 THR A CA 1
ATOM 1035 C C . THR A 1 133 ? 9.248 23.246 -6.143 1.00 43.12 133 THR A C 1
ATOM 1037 O O . THR A 1 133 ? 8.945 23.005 -7.314 1.00 43.12 133 THR A O 1
ATOM 1040 N N . ASN A 1 134 ? 8.815 24.352 -5.535 1.00 42.62 134 ASN A N 1
ATOM 1041 C CA . ASN A 1 134 ? 8.007 25.346 -6.235 1.00 42.62 134 ASN A CA 1
ATOM 1042 C C . ASN A 1 134 ? 8.877 26.305 -7.048 1.00 42.62 134 ASN A C 1
ATOM 1044 O O . ASN A 1 134 ? 9.274 27.372 -6.591 1.00 42.62 134 ASN A O 1
ATOM 1048 N N . GLY A 1 135 ? 9.127 25.888 -8.289 1.00 37.84 135 GLY A N 1
ATOM 1049 C CA . GLY A 1 135 ? 9.728 26.709 -9.330 1.00 37.84 135 GLY A CA 1
ATOM 1050 C C . GLY A 1 135 ? 9.785 26.046 -10.708 1.00 37.84 135 GLY A C 1
ATOM 1051 O O . GLY A 1 135 ? 10.766 26.260 -11.400 1.00 37.84 135 GLY A O 1
ATOM 1052 N N . SER A 1 136 ? 8.813 25.214 -11.116 1.00 42.84 136 SER A N 1
ATOM 1053 C CA . SER A 1 136 ? 8.568 24.919 -12.545 1.00 42.84 136 SER A CA 1
ATOM 1054 C C . SER A 1 136 ? 7.293 24.091 -12.755 1.00 42.84 136 SER A C 1
ATOM 1056 O O . SER A 1 136 ? 7.113 23.022 -12.175 1.00 42.84 136 SER A O 1
ATOM 1058 N N . CYS A 1 137 ? 6.418 24.607 -13.616 1.00 33.19 137 CYS A N 1
ATOM 1059 C CA . CYS A 1 137 ? 5.076 24.135 -13.965 1.00 33.19 137 CYS A CA 1
ATOM 1060 C C . CYS A 1 137 ? 5.080 22.975 -14.990 1.00 33.19 137 CYS A C 1
ATOM 1062 O O . CYS A 1 137 ? 4.237 22.911 -15.881 1.00 33.19 137 CYS A O 1
ATOM 1064 N N . CYS A 1 138 ? 6.031 22.044 -14.902 1.00 36.22 138 CYS A N 1
ATOM 1065 C CA . CYS A 1 138 ? 6.140 20.925 -15.843 1.00 36.22 138 CYS A CA 1
ATOM 1066 C C . CYS A 1 138 ? 6.218 19.601 -15.080 1.00 36.22 138 CYS A C 1
ATOM 1068 O O . CYS A 1 138 ? 6.896 19.527 -14.056 1.00 36.22 138 CYS A O 1
ATOM 1070 N N . ARG A 1 139 ? 5.518 18.567 -15.582 1.00 41.53 139 ARG A N 1
ATOM 1071 C CA . ARG A 1 139 ? 5.538 17.174 -15.090 1.00 41.53 139 ARG A CA 1
ATOM 1072 C C . ARG A 1 139 ? 6.919 16.820 -14.537 1.00 41.53 139 ARG A C 1
ATOM 1074 O O . ARG A 1 139 ? 7.875 16.698 -15.299 1.00 41.53 139 ARG A O 1
ATOM 1081 N N . ARG A 1 140 ? 7.029 16.663 -13.219 1.00 33.97 140 ARG A N 1
ATOM 1082 C CA . ARG A 1 140 ? 8.275 16.191 -12.625 1.00 33.97 140 ARG A CA 1
ATOM 1083 C C . ARG A 1 140 ? 8.351 14.689 -12.830 1.00 33.97 140 ARG A C 1
ATOM 1085 O O . ARG A 1 140 ? 7.551 13.947 -12.270 1.00 33.97 140 ARG A O 1
ATOM 1092 N N . ASN A 1 141 ? 9.316 14.264 -13.640 1.00 32.66 141 ASN A N 1
ATOM 1093 C CA . ASN A 1 141 ? 9.824 12.904 -13.570 1.00 32.66 141 ASN A CA 1
ATOM 1094 C C . ASN A 1 141 ? 10.337 12.688 -12.145 1.00 32.66 141 ASN A C 1
ATOM 1096 O O . ASN A 1 141 ? 11.168 13.463 -11.664 1.00 32.66 141 ASN A O 1
ATOM 1100 N N . VAL A 1 142 ? 9.822 11.658 -11.474 1.00 41.53 142 VAL A N 1
ATOM 1101 C CA . VAL A 1 142 ? 10.425 11.139 -10.247 1.00 41.53 142 VAL A CA 1
ATOM 1102 C C . VAL A 1 142 ? 11.853 10.758 -10.616 1.00 41.53 142 VAL A C 1
ATOM 1104 O O . VAL A 1 142 ? 12.075 9.871 -11.440 1.00 41.53 142 VAL A O 1
ATOM 1107 N N . LYS A 1 143 ? 12.826 11.505 -10.090 1.00 31.06 143 LYS A N 1
ATOM 1108 C CA . LYS A 1 143 ? 14.242 11.252 -10.337 1.00 31.06 143 LYS A CA 1
ATOM 1109 C C . LYS A 1 143 ? 14.643 10.092 -9.432 1.00 31.06 143 LYS A C 1
ATOM 1111 O O . LYS A 1 143 ? 15.086 10.300 -8.310 1.00 31.06 143 LYS A O 1
ATOM 1116 N N . VAL A 1 144 ? 14.394 8.875 -9.901 1.00 42.53 144 VAL A N 1
ATOM 1117 C CA . VAL A 1 144 ? 14.949 7.671 -9.290 1.00 42.53 144 VAL A CA 1
ATOM 1118 C C . VAL A 1 144 ? 16.450 7.734 -9.535 1.00 42.53 144 VAL A C 1
ATOM 1120 O O . VAL A 1 144 ? 16.890 7.765 -10.685 1.00 42.53 144 VAL A O 1
ATOM 1123 N N . GLU A 1 145 ? 17.245 7.840 -8.473 1.00 34.34 145 GLU A N 1
ATOM 1124 C CA . GLU A 1 145 ? 18.693 7.714 -8.597 1.00 34.34 145 GLU A CA 1
ATOM 1125 C C . GLU A 1 145 ? 19.009 6.270 -8.990 1.00 34.34 145 GLU A C 1
ATOM 1127 O O . GLU A 1 145 ? 19.054 5.370 -8.158 1.00 34.34 145 GLU A O 1
ATOM 1132 N N . THR A 1 146 ? 19.186 6.026 -10.289 1.00 35.94 146 THR A N 1
ATOM 1133 C CA . THR A 1 146 ? 19.670 4.743 -10.791 1.00 35.94 146 THR A CA 1
ATOM 1134 C C . THR A 1 146 ? 21.087 4.552 -10.265 1.00 35.94 146 THR A C 1
ATOM 1136 O O . THR A 1 146 ? 22.013 5.242 -10.709 1.00 35.94 146 THR A O 1
ATOM 1139 N N . HIS A 1 147 ? 21.271 3.640 -9.310 1.00 36.53 147 HIS A N 1
ATOM 1140 C CA . HIS A 1 147 ? 22.600 3.245 -8.866 1.00 36.53 147 HIS A CA 1
ATOM 1141 C C . HIS A 1 147 ? 23.392 2.738 -10.076 1.00 36.53 147 HIS A C 1
ATOM 1143 O O . HIS A 1 147 ? 23.072 1.713 -10.676 1.00 36.53 147 HIS A O 1
ATOM 1149 N N . GLY A 1 148 ? 24.406 3.518 -10.456 1.00 29.89 148 GLY A N 1
ATOM 1150 C CA . GLY A 1 148 ? 25.222 3.283 -11.634 1.00 29.89 148 GLY A CA 1
ATOM 1151 C C . GLY A 1 148 ? 25.795 1.869 -11.678 1.00 29.89 148 GLY A C 1
ATOM 1152 O O . GLY A 1 148 ? 26.290 1.340 -10.683 1.00 29.89 148 GLY A O 1
ATOM 1153 N N . THR A 1 149 ? 25.748 1.297 -12.878 1.00 44.88 149 THR A N 1
ATOM 1154 C CA . THR A 1 149 ? 26.430 0.080 -13.321 1.00 44.88 149 THR A CA 1
ATOM 1155 C C . THR A 1 149 ? 27.787 -0.115 -12.647 1.00 44.88 149 THR A C 1
ATOM 1157 O O . THR A 1 149 ? 28.780 0.479 -13.068 1.00 44.88 149 THR A O 1
ATOM 1160 N N . LYS A 1 150 ? 27.856 -1.007 -11.654 1.00 38.84 150 LYS A N 1
ATOM 1161 C CA . LYS A 1 150 ? 29.094 -1.692 -11.275 1.00 38.84 150 LYS A CA 1
ATOM 1162 C C . LYS A 1 150 ? 28.815 -3.158 -10.957 1.00 38.84 150 LYS A C 1
ATOM 1164 O O . LYS A 1 150 ? 28.186 -3.492 -9.964 1.00 38.84 150 LYS A O 1
ATOM 1169 N N . SER A 1 151 ? 29.332 -3.985 -11.862 1.00 36.31 151 SER A N 1
ATOM 1170 C CA . SER A 1 151 ? 29.800 -5.359 -11.691 1.00 36.31 151 SER A CA 1
ATOM 1171 C C . SER A 1 151 ? 28.893 -6.354 -10.965 1.00 36.31 151 SER A C 1
ATOM 1173 O O . SER A 1 151 ? 28.829 -6.436 -9.744 1.00 36.31 151 SER A O 1
ATOM 1175 N N . CYS A 1 152 ? 28.302 -7.214 -11.794 1.00 44.88 152 CYS A N 1
ATOM 1176 C CA . CYS A 1 152 ? 28.273 -8.667 -11.639 1.00 44.88 152 CYS A CA 1
ATOM 1177 C C . CYS A 1 152 ? 29.184 -9.236 -10.519 1.00 44.88 152 CYS A C 1
ATOM 1179 O O . CYS A 1 152 ? 30.388 -8.979 -10.514 1.00 44.88 152 CYS A O 1
ATOM 1181 N N . CYS A 1 153 ? 28.594 -10.111 -9.693 1.00 39.69 153 CYS A N 1
ATOM 1182 C CA . CYS A 1 153 ? 29.219 -11.168 -8.876 1.00 39.69 153 CYS A CA 1
ATOM 1183 C C . CYS A 1 153 ? 29.686 -10.853 -7.430 1.00 39.69 153 CYS A C 1
ATOM 1185 O O . CYS A 1 153 ? 30.652 -10.135 -7.207 1.00 39.69 153 CYS A O 1
ATOM 1187 N N . GLY A 1 154 ? 29.072 -11.577 -6.472 1.00 32.97 154 GLY A N 1
ATOM 1188 C CA . GLY A 1 154 ? 29.561 -11.875 -5.107 1.00 32.97 154 GLY A CA 1
ATOM 1189 C C . GLY A 1 154 ? 28.776 -11.157 -3.996 1.00 32.97 154 GLY A C 1
ATOM 1190 O O . GLY A 1 154 ? 28.702 -9.943 -4.015 1.00 32.97 154 GLY A O 1
ATOM 1191 N N . ALA A 1 155 ? 28.136 -11.802 -3.013 1.00 30.55 155 ALA A N 1
ATOM 1192 C CA . ALA A 1 155 ? 28.514 -13.011 -2.283 1.00 30.55 155 ALA A CA 1
ATOM 1193 C C . ALA A 1 155 ? 27.360 -14.028 -2.135 1.00 30.55 155 ALA A C 1
ATOM 1195 O O . ALA A 1 155 ? 26.198 -13.665 -1.962 1.00 30.55 155 ALA A O 1
ATOM 1196 N N . LYS A 1 156 ? 27.695 -15.325 -2.178 1.00 35.06 156 LYS A N 1
ATOM 1197 C CA . LYS A 1 156 ? 26.775 -16.432 -1.871 1.00 35.06 156 LYS A CA 1
ATOM 1198 C C . LYS A 1 156 ? 26.476 -16.447 -0.370 1.00 35.06 156 LYS A C 1
ATOM 1200 O O . LYS A 1 156 ? 27.360 -16.770 0.421 1.00 35.06 156 LYS A O 1
ATOM 1205 N N . VAL A 1 157 ? 25.232 -16.164 0.007 1.00 38.00 157 VAL A N 1
ATOM 1206 C CA . VAL A 1 157 ? 24.704 -16.519 1.330 1.00 38.00 157 VAL A CA 1
ATOM 1207 C C . VAL A 1 157 ? 24.441 -18.026 1.328 1.00 38.00 157 VAL A C 1
ATOM 1209 O O . VAL A 1 157 ? 23.713 -18.526 0.473 1.00 38.00 157 VAL A O 1
ATOM 1212 N N . LYS A 1 158 ? 25.074 -18.765 2.244 1.00 30.84 158 LYS A N 1
ATOM 1213 C CA . LYS A 1 158 ? 24.729 -20.166 2.514 1.00 30.84 158 LYS A CA 1
ATOM 1214 C C . LYS A 1 158 ? 23.525 -20.178 3.453 1.00 30.84 158 LYS A C 1
ATOM 1216 O O . LYS A 1 158 ? 23.620 -19.642 4.553 1.00 30.84 158 LYS A O 1
ATOM 1221 N N . VAL A 1 159 ? 22.421 -20.777 3.018 1.00 37.66 159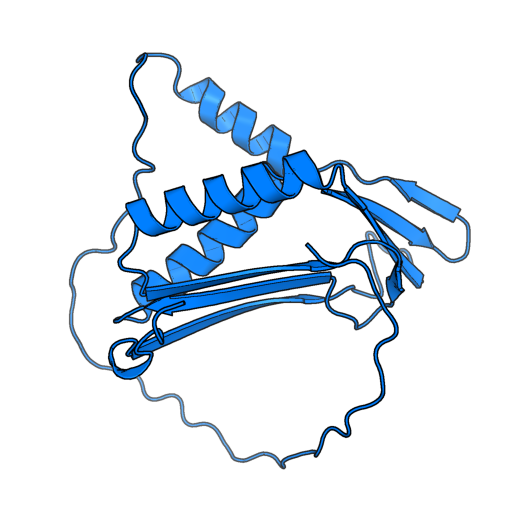 VAL A N 1
ATOM 1222 C CA . VAL A 1 159 ? 21.255 -21.059 3.865 1.00 37.66 159 VAL A CA 1
ATOM 1223 C C . VAL A 1 159 ? 21.403 -22.492 4.376 1.00 37.66 159 VAL A C 1
ATOM 1225 O O . VAL A 1 159 ? 21.731 -23.382 3.595 1.00 37.66 159 VAL A O 1
ATOM 1228 N N . ALA A 1 160 ? 21.247 -22.689 5.684 1.00 33.12 160 ALA A N 1
ATOM 1229 C CA . ALA A 1 160 ? 21.173 -24.009 6.301 1.00 33.12 160 ALA A CA 1
ATOM 1230 C C . ALA A 1 160 ? 19.711 -24.473 6.304 1.00 33.12 160 ALA A C 1
ATOM 1232 O O . ALA A 1 160 ? 18.823 -23.691 6.646 1.00 33.12 160 ALA A O 1
ATOM 1233 N N . ASP A 1 161 ? 19.485 -25.720 5.898 1.00 35.69 161 ASP A N 1
ATOM 1234 C CA . ASP A 1 161 ? 18.159 -26.316 5.754 1.00 35.69 161 ASP A CA 1
ATOM 1235 C C . ASP A 1 161 ? 17.426 -26.404 7.101 1.00 35.69 161 ASP A C 1
ATOM 1237 O O . ASP A 1 161 ? 17.934 -26.958 8.077 1.00 35.69 161 ASP A O 1
ATOM 1241 N N . GLY A 1 162 ? 16.209 -25.858 7.136 1.00 31.66 162 GLY A N 1
ATOM 1242 C CA . GLY A 1 162 ? 15.270 -25.933 8.251 1.00 31.66 162 GLY A CA 1
ATOM 1243 C C . GLY A 1 162 ? 13.883 -26.295 7.725 1.00 31.66 162 GLY A C 1
ATOM 1244 O O . GLY A 1 162 ? 13.452 -25.768 6.704 1.00 31.66 162 GLY A O 1
ATOM 1245 N N . ALA A 1 163 ? 13.240 -27.245 8.399 1.00 30.88 163 ALA A N 1
ATOM 1246 C CA . ALA A 1 163 ? 12.121 -28.056 7.933 1.00 30.88 163 ALA A CA 1
ATOM 1247 C C . ALA A 1 163 ? 10.910 -27.286 7.373 1.00 30.88 163 ALA A C 1
ATOM 1249 O O . ALA A 1 163 ? 10.475 -26.271 7.915 1.00 30.88 163 ALA A O 1
ATOM 1250 N N . ALA A 1 164 ? 10.334 -27.855 6.310 1.00 28.66 164 ALA A N 1
ATOM 1251 C CA . ALA A 1 164 ? 9.065 -27.450 5.728 1.00 28.66 164 ALA A CA 1
ATOM 1252 C C . ALA A 1 164 ? 7.907 -27.740 6.695 1.00 28.66 164 ALA A C 1
ATOM 1254 O O . ALA A 1 164 ? 7.771 -28.860 7.186 1.00 28.66 164 ALA A O 1
ATOM 1255 N N . ALA A 1 165 ? 7.061 -26.738 6.930 1.00 29.11 165 ALA A N 1
ATOM 1256 C CA . ALA A 1 165 ? 5.752 -26.910 7.543 1.00 29.11 165 ALA A CA 1
ATOM 1257 C C . ALA A 1 165 ? 4.683 -26.623 6.482 1.00 29.11 165 ALA A C 1
ATOM 1259 O O . ALA A 1 165 ? 4.681 -25.565 5.852 1.00 29.11 165 ALA A O 1
ATOM 1260 N N . GLU A 1 166 ? 3.816 -27.608 6.265 1.00 28.62 166 GLU A N 1
ATOM 1261 C CA . GLU A 1 166 ? 2.650 -27.537 5.390 1.00 28.62 166 GLU A CA 1
ATOM 1262 C C . GLU A 1 166 ? 1.627 -26.544 5.957 1.00 28.62 166 GLU A C 1
ATOM 1264 O O . GLU A 1 166 ? 1.290 -26.598 7.140 1.00 28.62 166 GLU A O 1
ATOM 1269 N N . ILE A 1 167 ? 1.114 -25.645 5.114 1.00 31.45 167 ILE A N 1
ATOM 1270 C CA . ILE A 1 167 ? 0.010 -24.747 5.467 1.00 31.45 167 ILE A CA 1
ATOM 1271 C C . ILE A 1 167 ? -1.229 -25.231 4.720 1.00 31.45 167 ILE A C 1
ATOM 1273 O O . ILE A 1 167 ? -1.298 -25.189 3.491 1.00 31.45 167 ILE A O 1
ATOM 1277 N N . SER A 1 168 ? -2.190 -25.721 5.497 1.00 27.78 168 SER A N 1
ATOM 1278 C CA . SER A 1 168 ? -3.538 -26.059 5.065 1.00 27.78 168 SER A CA 1
ATOM 1279 C C . SER A 1 168 ? -4.333 -24.783 4.786 1.00 27.78 168 SER A C 1
ATOM 1281 O O . SER A 1 168 ? -4.278 -23.805 5.527 1.00 27.78 168 SER A O 1
ATOM 1283 N N . THR A 1 169 ? -5.062 -24.784 3.676 1.00 35.28 169 THR A N 1
ATOM 1284 C CA . THR A 1 169 ? -5.975 -23.711 3.282 1.00 35.28 169 THR A CA 1
ATOM 1285 C C . THR A 1 169 ? -7.307 -23.871 4.009 1.00 35.28 169 THR A C 1
ATOM 1287 O O . THR A 1 169 ? -7.932 -24.926 3.887 1.00 35.28 169 THR A O 1
ATOM 1290 N N . SER A 1 170 ? -7.777 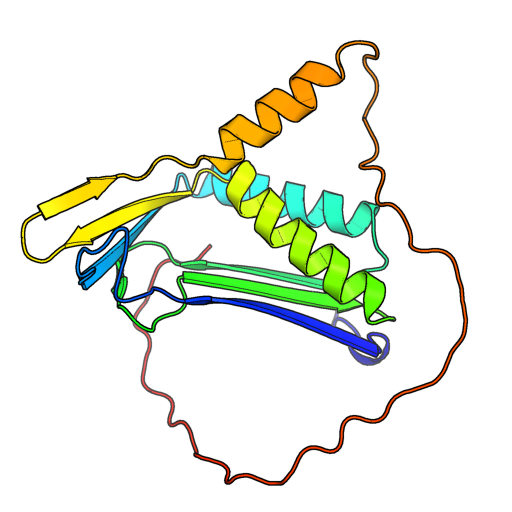-22.831 4.698 1.00 31.30 170 SER A N 1
ATOM 1291 C CA . SER A 1 170 ? -9.167 -22.726 5.156 1.00 31.30 170 SER A CA 1
ATOM 1292 C C . SER A 1 170 ? -9.822 -21.453 4.623 1.00 31.30 170 SER A C 1
ATOM 1294 O O . SER A 1 170 ? -9.181 -20.406 4.558 1.00 31.30 170 SER A O 1
ATOM 1296 N N . ASP A 1 171 ? -11.086 -21.609 4.228 1.00 35.44 171 ASP A N 1
ATOM 1297 C CA . ASP A 1 171 ? -11.985 -20.661 3.565 1.00 35.44 171 ASP A CA 1
ATOM 1298 C C . ASP A 1 171 ? -11.868 -19.199 4.013 1.00 35.44 171 ASP A C 1
ATOM 1300 O O . ASP A 1 171 ? -12.008 -18.883 5.195 1.00 35.44 171 ASP A O 1
ATOM 1304 N N . ALA A 1 172 ? -11.748 -18.296 3.036 1.00 34.56 172 ALA A N 1
ATOM 1305 C CA . ALA A 1 172 ? -11.986 -16.873 3.232 1.00 34.56 172 ALA A CA 1
ATOM 1306 C C . ALA A 1 172 ? -13.386 -16.525 2.715 1.00 34.56 172 ALA A C 1
ATOM 1308 O O . ALA A 1 172 ? -13.668 -16.588 1.514 1.00 34.56 172 ALA A O 1
ATOM 1309 N N . GLY A 1 173 ? -14.257 -16.147 3.654 1.00 29.80 173 GLY A N 1
ATOM 1310 C CA . GLY A 1 173 ? -15.475 -15.402 3.367 1.00 29.80 173 GLY A CA 1
ATOM 1311 C C . GLY A 1 173 ? -15.165 -14.140 2.559 1.00 29.80 173 GLY A C 1
ATOM 1312 O O . GLY A 1 173 ? -14.027 -13.681 2.492 1.00 29.80 173 GLY A O 1
ATOM 1313 N N . THR A 1 174 ? -16.186 -13.600 1.903 1.00 33.84 174 THR A N 1
ATOM 1314 C CA . THR A 1 174 ? -16.094 -12.425 1.030 1.00 33.84 174 THR A CA 1
ATOM 1315 C C . THR A 1 174 ? -15.654 -11.185 1.811 1.00 33.84 174 THR A C 1
ATOM 1317 O O . THR A 1 174 ? -16.483 -10.410 2.280 1.00 33.84 174 THR A O 1
ATOM 1320 N N . GLU A 1 175 ? -14.347 -11.011 1.961 1.00 44.72 175 GLU A N 1
ATOM 1321 C CA . GLU A 1 175 ? -13.727 -9.791 2.459 1.00 44.72 175 GLU A CA 1
ATOM 1322 C C . GLU A 1 175 ? -13.474 -8.846 1.286 1.00 44.72 175 GLU A C 1
ATOM 1324 O O . GLU A 1 175 ? -12.814 -9.186 0.298 1.00 44.72 175 GLU A O 1
ATOM 1329 N N . GLU A 1 176 ? -14.031 -7.642 1.383 1.00 61.00 176 GLU A N 1
ATOM 1330 C CA . GLU A 1 176 ? -13.862 -6.610 0.372 1.00 61.00 176 GLU A CA 1
ATOM 1331 C C . GLU A 1 176 ? -12.387 -6.205 0.292 1.00 61.00 176 GLU A C 1
ATOM 1333 O O . GLU A 1 176 ? -11.791 -5.679 1.231 1.00 61.00 176 GLU A O 1
ATOM 1338 N N . THR A 1 177 ? -11.784 -6.490 -0.855 1.00 74.81 177 THR A N 1
ATOM 1339 C CA . THR A 1 177 ? -10.382 -6.211 -1.145 1.00 74.81 177 THR A CA 1
ATOM 1340 C C . THR A 1 177 ? -10.314 -5.338 -2.393 1.00 74.81 177 THR A C 1
ATOM 1342 O O . THR A 1 177 ? -11.081 -5.546 -3.337 1.00 74.81 177 THR A O 1
ATOM 1345 N N . ILE A 1 178 ? -9.411 -4.359 -2.395 1.00 77.81 178 ILE A N 1
ATOM 1346 C CA . ILE A 1 178 ? -9.168 -3.435 -3.517 1.00 77.81 178 ILE A CA 1
ATOM 1347 C C . ILE A 1 178 ? -7.852 -3.717 -4.229 1.00 77.81 178 ILE A C 1
ATOM 1349 O O . ILE A 1 178 ? -6.889 -4.150 -3.553 1.00 77.81 178 ILE A O 1
#

Foldseek 3Di:
DDDQPLVQFPDKDKDWDFAALDDPRAGFFKKAKDAPVVQLVVQLVVLVVLLVVQAQWSDKDKKAFHGIAGGGGTGIMIMTTHNDHVSNVVSNVSSVLSSLQDGGMWMKTDGPVDIDTDDRVSVVVVVVVVVVPPDDPDDDNPPDPDPDDDDDDDDDDDDDDDDDDDDDDDDDDDTDMD

pLDDT: mean 75.44, std 25.33, range [27.78, 98.06]

Secondary structure (DSSP, 8-state):
-----GGG--EEEEEEEEPPSEETTEEEEEEEEEE-HHHHHHHHHHHHHHHHHHS-EEEEEEEEB-EEEETTSEEEEEEEEESSHHHHHHHHHHHHHHHHHHS-EEEEEEETTEEEEEP-HHHHHHHHHHHTT-S--S------------------PPPPP---------------B-